Protein AF-A0A8S8XGF4-F1 (afdb_monomer_lite)

pLDDT: mean 83.44, std 13.41, range [36.28, 96.69]

Radius of gyration: 17.75 Å; chains: 1; bounding box: 42×32×64 Å

Structure (mmCIF, N/CA/C/O backbone):
data_AF-A0A8S8XGF4-F1
#
_entry.id   AF-A0A8S8XGF4-F1
#
loop_
_atom_site.group_PDB
_atom_site.id
_atom_site.type_symbol
_atom_site.label_atom_id
_atom_site.label_alt_id
_atom_site.label_comp_id
_atom_site.label_asym_id
_atom_site.label_entity_id
_atom_site.label_seq_id
_atom_site.pdbx_PDB_ins_code
_atom_site.Cartn_x
_atom_site.Cartn_y
_atom_site.Cartn_z
_atom_site.occupancy
_atom_site.B_iso_or_equiv
_atom_site.auth_seq_id
_atom_site.auth_comp_id
_atom_site.auth_asym_id
_atom_site.auth_atom_id
_atom_site.pdbx_PDB_model_num
ATOM 1 N N . MET A 1 1 ? -15.973 1.597 25.013 1.00 47.81 1 MET A N 1
ATOM 2 C CA . MET A 1 1 ? -16.110 1.184 23.603 1.00 47.81 1 MET A CA 1
ATOM 3 C C . MET A 1 1 ? -14.925 1.742 22.842 1.00 47.81 1 MET A C 1
ATOM 5 O O . MET A 1 1 ? -14.844 2.953 22.676 1.00 47.81 1 MET A O 1
ATOM 9 N N . THR A 1 2 ? -13.980 0.887 22.467 1.00 60.72 2 THR A N 1
ATOM 10 C CA . THR A 1 2 ? -12.968 1.188 21.448 1.00 60.72 2 THR A CA 1
ATOM 11 C C . THR A 1 2 ? -13.663 1.183 20.087 1.00 60.72 2 THR A C 1
ATOM 13 O O . THR A 1 2 ? -14.503 0.325 19.831 1.00 60.72 2 THR A O 1
ATOM 16 N N . ARG A 1 3 ? -13.403 2.192 19.252 1.00 72.62 3 ARG A N 1
ATOM 17 C CA . ARG A 1 3 ? -13.869 2.183 17.858 1.00 72.62 3 ARG A CA 1
ATOM 18 C C . ARG A 1 3 ? -13.015 1.180 17.082 1.00 72.62 3 ARG A C 1
ATOM 20 O O . ARG A 1 3 ? -11.820 1.104 17.339 1.00 72.62 3 ARG A O 1
ATOM 27 N N . GLU A 1 4 ? -13.632 0.443 16.166 1.00 84.44 4 GLU A N 1
ATOM 28 C CA . GLU A 1 4 ? -12.950 -0.493 15.266 1.00 84.44 4 GLU A CA 1
ATOM 29 C C . GLU A 1 4 ? -12.765 0.135 13.889 1.00 84.44 4 GLU A C 1
ATOM 31 O O . GLU A 1 4 ? -13.581 0.948 13.444 1.00 84.44 4 GLU A O 1
ATOM 36 N N . VAL A 1 5 ? -11.703 -0.273 13.208 1.00 85.81 5 VAL A N 1
ATOM 37 C CA . VAL A 1 5 ? -11.523 -0.043 11.780 1.00 85.81 5 VAL A CA 1
ATOM 38 C C . VAL A 1 5 ? -12.389 -1.047 11.025 1.00 85.81 5 VAL A C 1
ATOM 40 O O . VAL A 1 5 ? -12.230 -2.255 11.213 1.00 85.81 5 VAL A O 1
ATOM 43 N N . LEU A 1 6 ? -13.283 -0.541 10.174 1.00 86.31 6 LEU A N 1
ATOM 44 C CA . LEU A 1 6 ? -14.229 -1.351 9.392 1.00 86.31 6 LEU A CA 1
ATOM 45 C C . LEU A 1 6 ? -14.030 -1.198 7.884 1.00 86.31 6 LEU A C 1
ATOM 47 O O . LEU A 1 6 ? -14.419 -2.079 7.120 1.00 86.31 6 LEU A O 1
ATOM 51 N N . ASP A 1 7 ? -13.415 -0.096 7.463 1.00 87.19 7 ASP A N 1
ATOM 52 C CA . ASP A 1 7 ? -13.264 0.260 6.065 1.00 87.19 7 ASP A CA 1
ATOM 53 C C . ASP A 1 7 ? -11.789 0.415 5.694 1.00 87.19 7 ASP A C 1
ATOM 55 O O . ASP A 1 7 ? -10.946 0.842 6.492 1.00 87.19 7 ASP A O 1
ATOM 59 N N . SER A 1 8 ? -11.484 0.094 4.441 1.00 88.25 8 SER A N 1
ATOM 60 C CA . SER A 1 8 ? -10.196 0.386 3.828 1.00 88.25 8 SER A CA 1
ATOM 61 C C . SER A 1 8 ? -10.346 0.691 2.346 1.00 88.25 8 SER A C 1
ATOM 63 O O . SER A 1 8 ? -11.301 0.263 1.698 1.00 88.25 8 SER A O 1
ATOM 65 N N . ALA A 1 9 ? -9.401 1.455 1.813 1.00 86.06 9 ALA A N 1
ATOM 66 C CA . ALA A 1 9 ? -9.292 1.717 0.392 1.00 86.06 9 ALA A CA 1
ATOM 67 C C . ALA A 1 9 ? -7.826 1.768 -0.033 1.00 86.06 9 ALA A C 1
ATOM 69 O O . ALA A 1 9 ? -6.918 2.002 0.769 1.00 86.06 9 ALA A O 1
ATOM 70 N N . THR A 1 10 ? -7.613 1.566 -1.327 1.00 86.19 10 THR A N 1
ATOM 71 C CA . THR A 1 10 ? -6.299 1.617 -1.960 1.00 86.19 10 THR A CA 1
ATOM 72 C C . THR A 1 10 ? -6.357 2.559 -3.146 1.00 86.19 10 THR A C 1
ATOM 74 O O . THR A 1 10 ? -7.310 2.517 -3.926 1.00 86.19 10 THR A O 1
ATOM 77 N N . ARG A 1 11 ? -5.313 3.369 -3.312 1.00 85.31 11 ARG A N 1
ATOM 78 C CA . ARG A 1 11 ? -5.051 4.095 -4.555 1.00 85.31 11 ARG A CA 1
ATOM 79 C C . ARG A 1 11 ? -3.677 3.738 -5.083 1.00 85.31 11 ARG A C 1
ATOM 81 O O . ARG A 1 11 ? -2.763 3.427 -4.321 1.00 85.31 11 ARG A O 1
ATOM 88 N N . VAL A 1 12 ? -3.551 3.749 -6.401 1.00 86.00 12 VAL A N 1
ATOM 89 C CA . VAL A 1 12 ? -2.372 3.222 -7.082 1.00 86.00 12 VAL A CA 1
ATOM 90 C C . VAL A 1 12 ? -1.923 4.196 -8.153 1.00 86.00 12 VAL A C 1
ATOM 92 O O . VAL A 1 12 ? -2.697 4.579 -9.027 1.00 86.00 12 VAL A O 1
ATOM 95 N N . PHE A 1 13 ? -0.640 4.530 -8.128 1.00 86.12 13 PHE A N 1
ATOM 96 C CA . PHE A 1 13 ? 0.002 5.395 -9.104 1.00 86.12 13 PHE A CA 1
ATOM 97 C C . PHE A 1 13 ? 1.135 4.648 -9.792 1.00 86.12 13 PHE A C 1
ATOM 99 O O . PHE A 1 13 ? 1.833 3.836 -9.188 1.00 86.12 13 PHE A O 1
ATOM 106 N N . LYS A 1 14 ? 1.339 4.925 -11.078 1.00 87.88 14 LYS A N 1
ATOM 107 C CA . LYS A 1 14 ? 2.453 4.336 -11.823 1.00 87.88 14 LYS A CA 1
ATOM 108 C C . LYS A 1 14 ? 3.727 5.109 -11.547 1.00 87.88 14 LYS A C 1
ATOM 110 O O . LYS A 1 14 ? 3.740 6.331 -11.676 1.00 87.88 14 LYS A O 1
ATOM 115 N N . VAL A 1 15 ? 4.807 4.380 -11.307 1.00 91.19 15 VAL A N 1
ATOM 116 C CA . VAL A 1 15 ? 6.158 4.930 -11.391 1.00 91.19 15 VAL A CA 1
ATOM 117 C C . VAL A 1 15 ? 6.644 4.740 -12.822 1.00 91.19 15 VAL A C 1
ATOM 119 O O . VAL A 1 15 ? 6.700 3.616 -13.325 1.00 91.19 15 VAL A O 1
ATOM 122 N N . LEU A 1 16 ? 6.930 5.846 -13.507 1.00 91.38 16 LEU A N 1
ATOM 123 C CA . LEU A 1 16 ? 7.402 5.847 -14.889 1.00 91.38 16 LEU A CA 1
ATOM 124 C C . LEU A 1 16 ? 8.903 6.131 -14.924 1.00 91.38 16 LEU A C 1
ATOM 126 O O . LEU A 1 16 ? 9.370 7.037 -14.240 1.00 91.38 16 LEU A O 1
ATOM 130 N N . LYS A 1 17 ? 9.634 5.393 -15.758 1.00 90.56 17 LYS A N 1
ATOM 131 C CA . LYS A 1 17 ? 11.042 5.651 -16.071 1.00 90.56 17 LYS A CA 1
ATOM 132 C C . LYS A 1 17 ? 11.254 5.801 -17.566 1.00 90.56 17 LYS A C 1
ATOM 134 O O . LYS A 1 17 ? 10.442 5.346 -18.375 1.00 90.56 17 LYS A O 1
ATOM 139 N N . THR A 1 18 ? 12.367 6.434 -17.915 1.00 91.94 18 THR A N 1
ATOM 140 C CA . THR A 1 18 ? 12.818 6.590 -19.297 1.00 91.94 18 THR A CA 1
ATOM 141 C C . THR A 1 18 ? 14.016 5.683 -19.533 1.00 91.94 18 THR A C 1
ATOM 143 O O . THR A 1 18 ? 15.010 5.768 -18.817 1.00 91.94 18 THR A O 1
ATOM 146 N N . GLY A 1 19 ? 13.914 4.813 -20.532 1.00 88.12 19 GLY A N 1
ATOM 147 C CA . GLY A 1 19 ? 15.015 3.999 -21.033 1.00 88.12 19 GLY A CA 1
ATOM 148 C C . GLY A 1 19 ? 15.486 4.502 -22.391 1.00 88.12 19 GLY A C 1
ATOM 149 O O . GLY A 1 19 ? 14.791 5.272 -23.059 1.00 88.12 19 GLY A O 1
ATOM 150 N N . THR A 1 20 ? 16.656 4.038 -22.817 1.00 93.50 20 THR A N 1
ATOM 151 C CA . THR A 1 20 ? 17.152 4.232 -24.180 1.00 93.50 20 THR A CA 1
ATOM 152 C C . THR A 1 20 ? 17.356 2.884 -24.852 1.00 93.50 20 THR A C 1
ATOM 154 O O . THR A 1 20 ? 17.753 1.905 -24.220 1.00 93.50 20 THR A O 1
ATOM 157 N N . ARG A 1 21 ? 17.061 2.815 -26.147 1.00 88.31 21 ARG A N 1
ATOM 158 C CA . ARG A 1 21 ? 17.353 1.654 -26.989 1.00 88.31 21 ARG A CA 1
ATOM 159 C C . ARG A 1 21 ? 18.129 2.116 -28.210 1.00 88.31 21 ARG A C 1
ATOM 161 O O . ARG A 1 21 ? 17.722 3.069 -28.870 1.00 88.31 21 ARG A O 1
ATOM 168 N N . SER A 1 22 ? 19.246 1.461 -28.494 1.00 91.38 22 SER A N 1
ATOM 169 C CA . SER A 1 22 ? 20.056 1.748 -29.678 1.00 91.38 22 SER A CA 1
ATOM 170 C C . SER A 1 22 ? 19.749 0.726 -30.766 1.00 91.38 22 SER A C 1
ATOM 172 O O . SER A 1 22 ? 19.782 -0.479 -30.518 1.00 91.38 22 SER A O 1
ATOM 174 N N . GLY A 1 23 ? 19.436 1.217 -31.961 1.00 85.12 23 GLY A N 1
ATOM 175 C CA . GLY A 1 23 ? 19.243 0.431 -33.173 1.00 85.12 23 GLY A CA 1
ATOM 176 C C . GLY A 1 23 ? 20.136 0.925 -34.316 1.00 85.12 23 GLY A C 1
ATOM 177 O O . GLY A 1 23 ? 20.907 1.869 -34.131 1.00 85.12 23 GLY A O 1
ATOM 178 N N . PRO A 1 24 ? 20.033 0.308 -35.507 1.00 83.44 24 PRO A N 1
ATOM 179 C CA . PRO A 1 24 ? 20.814 0.693 -36.688 1.00 83.44 24 PRO A CA 1
ATOM 180 C C . PRO A 1 24 ? 20.656 2.172 -37.076 1.00 83.44 24 PRO A C 1
ATOM 182 O O . PRO A 1 24 ? 21.599 2.773 -37.579 1.00 83.44 24 PRO A O 1
ATOM 185 N N . ASP A 1 25 ? 19.491 2.754 -36.779 1.00 86.81 25 ASP A N 1
ATOM 186 C CA . ASP A 1 25 ? 19.108 4.117 -37.163 1.00 86.81 25 ASP A CA 1
ATOM 187 C C . ASP A 1 25 ? 19.332 5.161 -36.047 1.00 86.81 25 ASP A C 1
ATOM 189 O O . ASP A 1 25 ? 18.954 6.323 -36.192 1.00 86.81 25 ASP A O 1
ATOM 193 N N . GLY A 1 26 ? 19.956 4.769 -34.927 1.00 87.44 26 GLY A N 1
ATOM 194 C CA . GLY A 1 26 ? 20.282 5.658 -33.807 1.00 87.44 26 GLY A CA 1
ATOM 195 C C . GLY A 1 26 ? 19.748 5.192 -32.449 1.00 87.44 26 GLY A C 1
ATOM 196 O O . GLY A 1 26 ? 19.316 4.053 -32.276 1.00 87.44 26 GLY A O 1
ATOM 197 N N . THR A 1 27 ? 19.817 6.082 -31.455 1.00 92.88 27 THR A N 1
ATOM 198 C CA . THR A 1 27 ? 19.340 5.831 -30.085 1.00 92.88 27 THR A CA 1
ATOM 199 C C . THR A 1 27 ? 18.008 6.532 -29.854 1.00 92.88 27 THR A C 1
ATOM 201 O O . THR A 1 27 ? 17.915 7.750 -29.988 1.00 92.88 27 THR A O 1
ATOM 204 N N . GLU A 1 28 ? 16.994 5.772 -29.453 1.00 92.44 28 GLU A N 1
ATOM 205 C CA . GLU A 1 28 ? 15.661 6.273 -29.125 1.00 92.44 28 GLU A CA 1
ATOM 206 C C . GLU A 1 28 ? 15.414 6.232 -27.616 1.00 92.44 28 GLU A C 1
ATOM 208 O O . GLU A 1 28 ? 15.757 5.252 -26.950 1.00 92.44 28 GLU A O 1
ATOM 213 N N . SER A 1 29 ? 14.750 7.261 -27.090 1.00 92.56 29 SER A N 1
ATOM 214 C CA . SER A 1 29 ? 14.220 7.264 -25.724 1.00 92.56 29 SER A CA 1
ATOM 215 C C . SER A 1 29 ? 12.796 6.712 -25.698 1.00 92.56 29 SER A C 1
ATOM 217 O O . SER A 1 29 ? 11.983 7.038 -26.562 1.00 92.56 29 SER A O 1
ATOM 219 N N . TYR A 1 30 ? 12.461 5.923 -24.680 1.00 89.88 30 TYR A N 1
ATOM 220 C CA . TYR A 1 30 ? 11.105 5.418 -24.462 1.00 89.88 30 TYR A CA 1
ATOM 221 C C . TYR A 1 30 ? 10.729 5.461 -22.980 1.00 89.88 30 TYR A C 1
ATOM 223 O O . TYR A 1 30 ? 11.578 5.299 -22.106 1.00 89.88 30 TYR A O 1
ATOM 231 N N . THR A 1 31 ? 9.443 5.656 -22.691 1.00 90.69 31 THR A N 1
ATOM 232 C CA . THR A 1 31 ? 8.907 5.628 -21.323 1.00 90.69 31 THR A CA 1
ATOM 233 C C . THR A 1 31 ? 8.271 4.276 -21.035 1.00 90.69 31 THR A C 1
ATOM 235 O O . THR A 1 31 ? 7.509 3.753 -21.851 1.00 90.69 31 THR A O 1
ATOM 238 N N . TYR A 1 32 ? 8.545 3.721 -19.860 1.00 88.12 32 TYR A N 1
ATOM 239 C CA . TYR A 1 32 ? 7.961 2.469 -19.394 1.00 88.12 32 TYR A CA 1
ATOM 240 C C . TYR A 1 32 ? 7.543 2.573 -17.923 1.00 88.12 32 TYR A C 1
ATOM 242 O O . TYR A 1 32 ? 8.001 3.446 -17.188 1.00 88.12 32 TYR A O 1
ATOM 250 N N . THR A 1 33 ? 6.626 1.703 -17.498 1.00 90.94 33 THR A N 1
ATOM 251 C CA . THR A 1 33 ? 6.235 1.594 -16.088 1.00 90.94 33 THR A CA 1
ATOM 252 C C . THR A 1 33 ? 7.217 0.684 -15.362 1.00 90.94 33 THR A C 1
ATOM 254 O O . THR A 1 33 ? 7.368 -0.477 -15.734 1.00 90.94 33 THR A O 1
ATOM 257 N N . ASP A 1 34 ? 7.878 1.234 -14.349 1.00 93.25 34 ASP A N 1
ATOM 258 C CA . ASP A 1 34 ? 8.907 0.568 -13.544 1.00 93.25 34 ASP A CA 1
ATOM 259 C C . ASP A 1 34 ? 8.310 -0.114 -12.302 1.00 93.25 34 ASP A C 1
ATOM 261 O O . ASP A 1 34 ? 8.856 -1.074 -11.764 1.00 93.25 34 ASP A O 1
ATOM 265 N N . GLY A 1 35 ? 7.147 0.358 -11.852 1.00 93.62 35 GLY A N 1
ATOM 266 C CA . GLY A 1 35 ? 6.478 -0.151 -10.664 1.00 93.62 35 GLY A CA 1
ATOM 267 C C . GLY A 1 35 ? 5.231 0.649 -10.302 1.00 93.62 35 GLY A C 1
ATOM 268 O O . GLY A 1 35 ? 4.730 1.445 -11.105 1.00 93.62 35 GLY A O 1
ATOM 269 N N . LEU A 1 36 ? 4.738 0.433 -9.086 1.00 91.94 36 LEU A N 1
ATOM 270 C CA . LEU A 1 36 ? 3.561 1.091 -8.530 1.00 91.94 36 LEU A CA 1
ATOM 271 C C . LEU A 1 36 ? 3.888 1.755 -7.191 1.00 91.94 36 LEU A C 1
ATOM 273 O O . LEU A 1 36 ? 4.418 1.110 -6.290 1.00 91.94 36 LEU A O 1
ATOM 277 N N . THR A 1 37 ? 3.504 3.018 -7.037 1.00 91.50 37 THR A N 1
ATOM 278 C CA . THR A 1 37 ? 3.276 3.600 -5.711 1.00 91.50 37 THR A CA 1
ATOM 279 C C . THR A 1 37 ? 1.872 3.211 -5.292 1.00 91.50 37 THR A C 1
ATOM 281 O O . THR A 1 37 ? 0.927 3.351 -6.074 1.00 91.50 37 THR A O 1
ATOM 284 N N . ILE A 1 38 ? 1.734 2.689 -4.082 1.00 90.31 38 ILE A N 1
ATOM 285 C CA . ILE A 1 38 ? 0.454 2.232 -3.568 1.00 90.31 38 ILE A CA 1
ATOM 286 C C . ILE A 1 38 ? 0.239 2.909 -2.227 1.00 90.31 38 ILE A C 1
ATOM 288 O O . ILE A 1 38 ? 1.087 2.794 -1.350 1.00 90.31 38 ILE A O 1
ATOM 292 N N . ASP A 1 39 ? -0.899 3.574 -2.068 1.00 91.19 39 ASP A N 1
ATOM 293 C CA . ASP A 1 39 ? -1.302 4.119 -0.780 1.00 91.19 39 ASP A CA 1
ATOM 294 C C . ASP A 1 39 ? -2.514 3.349 -0.265 1.00 91.19 39 ASP A C 1
ATOM 296 O O . ASP A 1 39 ? -3.423 3.007 -1.029 1.00 91.19 39 ASP A O 1
ATOM 300 N N . ALA A 1 40 ? -2.547 3.124 1.043 1.00 91.06 40 ALA A N 1
ATOM 301 C CA . ALA A 1 40 ? -3.694 2.580 1.748 1.00 91.06 40 ALA A CA 1
ATOM 302 C C . ALA A 1 40 ? -4.275 3.625 2.697 1.00 91.06 40 ALA A C 1
ATOM 304 O O . ALA A 1 40 ? -3.564 4.449 3.267 1.00 91.06 40 ALA A O 1
ATOM 305 N N . ILE A 1 41 ? -5.581 3.569 2.894 1.00 90.75 41 ILE A N 1
ATOM 306 C CA . ILE A 1 41 ? -6.290 4.326 3.922 1.00 90.75 41 ILE A CA 1
ATOM 307 C C . ILE A 1 41 ? -7.215 3.354 4.640 1.00 90.75 41 ILE A C 1
ATOM 309 O O . ILE A 1 41 ? -7.837 2.504 4.004 1.00 90.75 41 ILE A O 1
ATOM 313 N N . VAL A 1 42 ? -7.272 3.452 5.963 1.00 90.31 42 VAL A N 1
ATOM 314 C CA . VAL A 1 42 ? -8.066 2.573 6.825 1.00 90.31 42 VAL A CA 1
ATOM 315 C C . VAL A 1 42 ? -8.784 3.421 7.868 1.00 90.31 42 VAL A C 1
ATOM 317 O O . VAL A 1 42 ? -8.236 4.410 8.356 1.00 90.31 42 VAL A O 1
ATOM 320 N N . GLY A 1 43 ? -10.024 3.074 8.191 1.00 89.81 43 GLY A N 1
ATOM 321 C CA . GLY A 1 43 ? -10.784 3.745 9.241 1.00 89.81 43 GLY A CA 1
ATOM 322 C C . GLY A 1 43 ? -12.272 3.453 9.144 1.00 89.81 43 GLY A C 1
ATOM 323 O O . GLY A 1 43 ? -12.674 2.310 8.937 1.00 89.81 43 GLY A O 1
ATOM 324 N N . LEU A 1 44 ? -13.076 4.499 9.315 1.00 88.12 44 LEU A N 1
ATOM 325 C CA . LEU A 1 44 ? -14.503 4.485 9.008 1.00 88.12 44 LEU A CA 1
ATOM 326 C C . LEU A 1 44 ? -14.764 5.484 7.885 1.00 88.12 44 LEU A C 1
ATOM 328 O O . LEU A 1 44 ? -14.337 6.640 7.980 1.00 88.12 44 LEU A O 1
ATOM 332 N N . PHE A 1 45 ? -15.449 5.055 6.834 1.00 88.25 45 PHE A N 1
ATOM 333 C CA . PHE A 1 45 ? -15.738 5.897 5.677 1.00 88.25 45 PHE A CA 1
ATOM 334 C C . PHE A 1 45 ? -17.192 6.364 5.680 1.00 88.25 45 PHE A C 1
ATOM 336 O O . PHE A 1 45 ? -18.090 5.701 6.206 1.00 88.25 45 PHE A O 1
ATOM 343 N N . SER A 1 46 ? -17.455 7.512 5.053 1.00 83.38 46 SER A N 1
ATOM 344 C CA . SER A 1 46 ? -18.830 7.863 4.696 1.00 83.38 46 SER A CA 1
ATOM 345 C C . SER A 1 46 ? -19.425 6.774 3.783 1.00 83.38 46 SER A C 1
ATOM 347 O O . SER A 1 46 ? -18.746 6.311 2.865 1.00 83.38 46 SER A O 1
ATOM 349 N N . PRO A 1 47 ? -20.710 6.397 3.933 1.00 79.12 47 PRO A N 1
ATOM 350 C CA . PRO A 1 47 ? -21.358 5.418 3.051 1.00 79.12 47 PRO A CA 1
ATOM 351 C C . PRO A 1 47 ? -21.368 5.800 1.560 1.00 79.12 47 PRO A C 1
ATOM 353 O O . PRO A 1 47 ? -21.649 4.958 0.711 1.00 79.12 47 PRO A O 1
ATOM 356 N N . SER A 1 48 ? -21.115 7.072 1.234 1.00 81.62 48 SER A N 1
ATOM 357 C CA . SER A 1 48 ? -21.017 7.576 -0.141 1.00 81.62 48 SER A CA 1
ATOM 358 C C . SER A 1 48 ? -19.666 7.312 -0.811 1.00 81.62 48 SER A C 1
ATOM 360 O O . SER A 1 48 ? -19.535 7.562 -2.017 1.00 81.62 48 SER A O 1
ATOM 362 N N . GLU A 1 49 ? -18.671 6.870 -0.038 1.00 81.69 49 GLU A N 1
ATOM 363 C CA . GLU A 1 49 ? -17.310 6.660 -0.512 1.00 81.69 49 GLU A CA 1
ATOM 364 C C . GLU A 1 49 ? -17.200 5.446 -1.436 1.00 81.69 49 GLU A C 1
ATOM 366 O O . GLU A 1 49 ? -17.805 4.398 -1.206 1.00 81.69 49 GLU A O 1
ATOM 371 N N . ARG A 1 50 ? -16.434 5.599 -2.518 1.00 76.06 50 ARG A N 1
ATOM 372 C CA . ARG A 1 50 ? -16.252 4.578 -3.545 1.00 76.06 50 ARG A CA 1
ATOM 373 C C . ARG A 1 50 ? -14.956 4.738 -4.330 1.00 76.06 50 ARG A C 1
ATOM 375 O O . ARG A 1 50 ? -14.492 5.854 -4.573 1.00 76.06 50 ARG A O 1
ATOM 382 N N . ALA A 1 51 ? -14.439 3.614 -4.818 1.00 69.50 51 ALA A N 1
ATOM 383 C CA . ALA A 1 51 ? -13.375 3.600 -5.813 1.00 69.50 51 ALA A CA 1
ATOM 384 C C . ALA A 1 51 ? -13.779 4.340 -7.097 1.00 69.50 51 ALA A C 1
ATOM 386 O O . ALA A 1 51 ? -14.955 4.401 -7.471 1.00 69.50 51 ALA A O 1
ATOM 387 N N . GLN A 1 52 ? -12.775 4.878 -7.780 1.00 70.06 52 GLN A N 1
ATOM 388 C CA . GLN A 1 52 ? -12.896 5.560 -9.061 1.00 70.06 52 GLN A CA 1
ATOM 389 C C . GLN A 1 52 ? -11.997 4.897 -10.112 1.00 70.06 52 GLN A C 1
ATOM 391 O O . GLN A 1 52 ? -11.140 4.061 -9.810 1.00 70.06 52 GLN A O 1
ATOM 396 N N . GLU A 1 53 ? -12.192 5.273 -11.376 1.00 64.56 53 GLU A N 1
ATOM 397 C CA . GLU A 1 53 ? -11.336 4.798 -12.461 1.00 64.56 53 GLU A CA 1
ATOM 398 C C . GLU A 1 53 ? -9.869 5.208 -12.256 1.00 64.56 53 GLU A C 1
ATOM 400 O O . GLU A 1 53 ? -9.558 6.189 -11.582 1.00 64.56 53 GLU A O 1
ATOM 405 N N . ASN A 1 54 ? -8.955 4.442 -12.859 1.00 63.72 54 ASN A N 1
ATOM 406 C CA . ASN A 1 54 ? -7.504 4.665 -12.802 1.00 63.72 54 ASN A CA 1
ATOM 407 C C . ASN A 1 54 ? -6.882 4.609 -11.395 1.00 63.72 54 ASN A C 1
ATOM 409 O O . ASN A 1 54 ? -5.806 5.163 -11.188 1.00 63.72 54 ASN A O 1
ATOM 413 N N . GLY A 1 55 ? -7.524 3.919 -10.448 1.00 61.62 55 GLY A N 1
ATOM 414 C CA . GLY A 1 55 ? -6.989 3.750 -9.096 1.00 61.62 55 GLY A CA 1
ATOM 415 C C . GLY A 1 55 ? -7.248 4.942 -8.174 1.00 61.62 55 GLY A C 1
ATOM 416 O O . GLY A 1 55 ? -6.577 5.046 -7.154 1.00 61.62 55 GLY A O 1
ATOM 417 N N . GLY A 1 56 ? -8.178 5.838 -8.526 1.00 66.62 56 GLY A N 1
ATOM 418 C CA . GLY A 1 56 ? -8.643 6.917 -7.651 1.00 66.62 56 GLY A CA 1
ATOM 419 C C . GLY A 1 56 ? -9.689 6.454 -6.631 1.00 66.62 56 GLY A C 1
ATOM 420 O O . GLY A 1 56 ? -10.186 5.325 -6.679 1.00 66.62 56 GLY A O 1
ATOM 421 N N . HIS A 1 57 ? -10.073 7.350 -5.723 1.00 74.44 57 HIS A N 1
ATOM 422 C CA . HIS A 1 57 ? -11.129 7.104 -4.742 1.00 74.44 57 HIS A CA 1
ATOM 423 C C . HIS A 1 57 ? -11.834 8.414 -4.394 1.00 74.44 57 HIS A C 1
ATOM 425 O O . HIS A 1 57 ? -11.193 9.451 -4.301 1.00 74.44 57 HIS A O 1
ATOM 431 N N . THR A 1 58 ? -13.134 8.394 -4.096 1.00 75.69 58 THR A N 1
ATOM 432 C CA . THR A 1 58 ? -13.856 9.618 -3.682 1.00 75.69 58 THR A CA 1
ATOM 433 C C . THR A 1 58 ? -13.392 10.198 -2.336 1.00 75.69 58 THR A C 1
ATOM 435 O O . THR A 1 58 ? -13.824 11.292 -1.974 1.00 75.69 58 THR A O 1
ATOM 438 N N . LEU A 1 59 ? -12.471 9.512 -1.640 1.00 76.56 59 LEU A N 1
ATOM 439 C CA . LEU A 1 59 ? -11.928 9.905 -0.332 1.00 76.56 59 LEU A CA 1
ATOM 440 C C . LEU A 1 59 ? -10.988 11.117 -0.411 1.00 76.56 59 LEU A C 1
ATOM 442 O O . LEU A 1 59 ? -10.487 11.574 0.616 1.00 76.56 59 LEU A O 1
ATOM 446 N N . ASP A 1 60 ? -10.780 11.668 -1.606 1.00 67.00 60 ASP A N 1
ATOM 447 C CA . ASP A 1 60 ? -9.959 12.853 -1.856 1.00 67.00 60 ASP A CA 1
ATOM 448 C C . ASP A 1 60 ? -10.415 14.100 -1.059 1.00 67.00 60 ASP A C 1
ATOM 450 O O . ASP A 1 60 ? -9.615 15.010 -0.857 1.00 67.00 60 ASP A O 1
ATOM 454 N N . ASN A 1 61 ? -11.654 14.122 -0.534 1.00 58.59 61 ASN A N 1
ATOM 455 C CA . ASN A 1 61 ? -12.246 15.233 0.238 1.00 58.59 61 ASN A CA 1
ATOM 456 C C . ASN A 1 61 ? -12.523 14.932 1.737 1.00 58.59 61 ASN A C 1
ATOM 458 O O . ASN A 1 61 ? -13.405 15.547 2.333 1.00 58.59 61 ASN A O 1
ATOM 462 N N . LEU A 1 62 ? -11.757 14.032 2.374 1.00 62.97 62 LEU A N 1
ATOM 463 C CA . LEU A 1 62 ? -11.796 13.742 3.827 1.00 62.97 62 LEU A CA 1
ATOM 464 C C . LEU A 1 62 ? -13.112 13.127 4.355 1.00 62.97 62 LEU A C 1
ATOM 466 O O . LEU A 1 62 ? -13.548 13.422 5.465 1.00 62.97 62 LEU A O 1
ATOM 470 N N . GLY A 1 63 ? -13.696 12.177 3.619 1.00 73.81 63 GLY A N 1
ATOM 471 C CA . GLY A 1 63 ? -14.752 11.282 4.127 1.00 73.81 63 GLY A CA 1
ATOM 472 C C . GLY A 1 63 ? -14.271 10.227 5.143 1.00 73.81 63 GLY A C 1
ATOM 473 O O . GLY A 1 63 ? -15.000 9.274 5.415 1.00 73.81 63 GLY A O 1
ATOM 474 N N . LEU A 1 64 ? -13.048 10.372 5.669 1.00 85.88 64 LEU A N 1
ATOM 475 C CA . LEU A 1 64 ? -12.426 9.490 6.655 1.00 85.88 64 LEU A CA 1
ATOM 476 C C . LEU A 1 64 ? -12.734 9.982 8.071 1.00 85.88 64 LEU A C 1
ATOM 478 O O . LEU A 1 64 ? -12.436 11.123 8.421 1.00 85.88 64 LEU A O 1
ATOM 482 N N . ILE A 1 65 ? -13.201 9.076 8.923 1.00 88.38 65 ILE A N 1
ATOM 483 C CA . ILE A 1 65 ? -13.134 9.226 10.375 1.00 88.38 65 ILE A CA 1
ATOM 484 C C . ILE A 1 65 ? -11.984 8.335 10.869 1.00 88.38 65 ILE A C 1
ATOM 486 O O . ILE A 1 65 ? -12.120 7.106 10.840 1.00 88.38 65 ILE A O 1
ATOM 490 N N . PRO A 1 66 ? -10.849 8.917 11.310 1.00 88.00 66 PRO A N 1
ATOM 491 C CA . PRO A 1 66 ? -9.740 8.145 11.851 1.00 88.00 66 PRO A CA 1
ATOM 492 C C . PRO A 1 66 ? -10.159 7.386 13.107 1.00 88.00 66 PRO A C 1
ATOM 494 O O . PRO A 1 66 ? -10.899 7.899 13.953 1.00 88.00 66 PRO A O 1
ATOM 497 N N . VAL A 1 67 ? -9.648 6.169 13.243 1.00 88.56 67 VAL A N 1
ATOM 498 C CA . VAL A 1 67 ? -9.874 5.332 14.417 1.00 88.56 67 VAL A CA 1
ATOM 499 C C . VAL A 1 67 ? -8.622 5.385 15.280 1.00 88.56 67 VAL A C 1
ATOM 501 O O . VAL A 1 67 ? -7.589 4.843 14.905 1.00 88.56 67 VAL A O 1
ATOM 504 N N . THR A 1 68 ? -8.715 6.058 16.428 1.00 90.88 68 THR A N 1
ATOM 505 C CA . THR A 1 68 ? -7.631 6.109 17.418 1.00 90.88 68 THR A CA 1
ATOM 506 C C . THR A 1 68 ? -7.656 4.842 18.276 1.00 90.88 68 THR A C 1
ATOM 508 O O . THR A 1 68 ? -8.205 4.847 19.381 1.00 90.88 68 THR A O 1
ATOM 511 N N . SER A 1 69 ? -7.119 3.744 17.750 1.00 89.00 69 SER A N 1
ATOM 512 C CA . SER A 1 69 ? -7.012 2.447 18.429 1.00 89.00 69 SER A CA 1
ATOM 513 C C . SER A 1 69 ? -5.795 1.673 17.931 1.00 89.00 69 SER A C 1
ATOM 515 O O . SER A 1 69 ? -5.124 2.093 16.990 1.00 89.00 69 SER A O 1
ATOM 517 N N . ASP A 1 70 ? -5.528 0.529 18.556 1.00 91.69 70 ASP A N 1
ATOM 518 C CA . ASP A 1 70 ? -4.436 -0.341 18.143 1.00 91.69 70 ASP A CA 1
ATOM 519 C C . ASP A 1 70 ? -4.957 -1.389 17.156 1.00 91.69 70 ASP A C 1
ATOM 521 O O . ASP A 1 70 ? -5.980 -2.042 17.384 1.00 91.69 70 ASP A O 1
ATOM 525 N N . TYR A 1 71 ? -4.278 -1.531 16.025 1.00 92.75 71 TYR A N 1
ATOM 526 C CA . TYR A 1 71 ? -4.616 -2.507 14.993 1.00 92.75 71 TYR A CA 1
ATOM 527 C C . TYR A 1 71 ? -3.416 -2.757 14.089 1.00 92.75 71 TYR A C 1
ATOM 529 O O . TYR A 1 71 ? -2.459 -1.982 14.048 1.00 92.75 71 TYR A O 1
ATOM 537 N N . THR A 1 72 ? -3.466 -3.845 13.335 1.00 94.69 72 THR A N 1
ATOM 538 C CA . THR A 1 72 ? -2.531 -4.080 12.237 1.00 94.69 72 THR A CA 1
ATOM 539 C C . THR A 1 72 ? -3.281 -4.141 10.924 1.00 94.69 72 THR A C 1
ATOM 541 O O . THR A 1 72 ? -4.455 -4.511 10.879 1.00 94.69 72 THR A O 1
ATOM 544 N N . PHE A 1 73 ? -2.607 -3.790 9.837 1.00 93.56 73 PHE A N 1
ATOM 545 C CA . PHE A 1 73 ? -3.104 -4.105 8.511 1.00 93.56 73 PHE A CA 1
ATOM 546 C C . PHE A 1 73 ? -1.969 -4.467 7.562 1.00 93.56 73 PHE A C 1
ATOM 548 O O . PHE A 1 73 ? -0.829 -4.034 7.723 1.00 93.56 73 PHE A O 1
ATOM 555 N N . LYS A 1 74 ? -2.278 -5.288 6.565 1.00 93.56 74 LYS A N 1
ATOM 556 C CA . LYS A 1 74 ? -1.350 -5.658 5.492 1.00 93.56 74 LYS A CA 1
ATOM 557 C C . LYS A 1 74 ? -2.098 -5.722 4.173 1.00 93.56 74 LYS A C 1
ATOM 559 O O . LYS A 1 74 ? -3.297 -5.995 4.153 1.00 93.56 74 LYS A O 1
ATOM 564 N N . MET A 1 75 ? -1.373 -5.518 3.081 1.00 94.06 75 MET A N 1
ATOM 565 C CA . MET A 1 75 ? -1.924 -5.646 1.739 1.00 94.06 75 MET A CA 1
ATOM 566 C C . MET A 1 75 ? -1.356 -6.860 1.016 1.00 94.06 75 MET 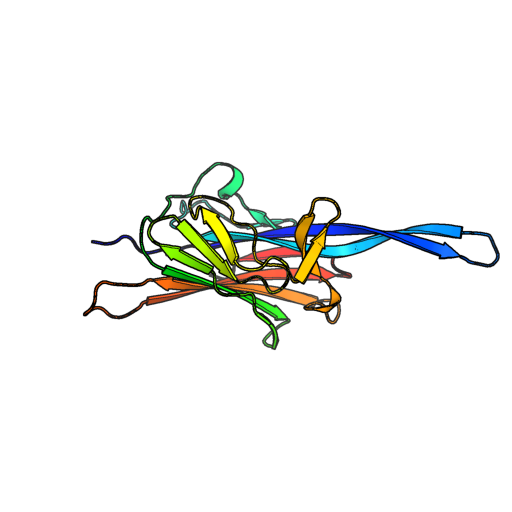A C 1
ATOM 568 O O . MET A 1 75 ? -0.148 -7.093 1.019 1.00 94.06 75 MET A O 1
ATOM 572 N N . THR A 1 76 ? -2.236 -7.600 0.354 1.00 94.12 76 THR A N 1
ATOM 573 C CA . THR A 1 76 ? -1.892 -8.694 -0.549 1.00 94.12 76 THR A CA 1
ATOM 574 C C . THR A 1 76 ? -2.291 -8.319 -1.967 1.00 94.12 76 THR A C 1
ATOM 576 O O . THR A 1 76 ? -3.429 -7.922 -2.209 1.00 94.12 76 THR A O 1
ATOM 579 N N . ILE A 1 77 ? -1.365 -8.466 -2.909 1.00 93.38 77 ILE A N 1
ATOM 580 C CA . ILE A 1 77 ? -1.647 -8.368 -4.338 1.00 93.38 77 ILE A CA 1
ATOM 581 C C . ILE A 1 77 ? -1.878 -9.779 -4.860 1.00 93.38 77 ILE A C 1
ATOM 583 O O . ILE A 1 77 ? -1.014 -10.648 -4.705 1.00 93.38 77 ILE A O 1
ATOM 587 N N . LYS A 1 78 ? -3.023 -10.016 -5.496 1.00 93.12 78 LYS A N 1
ATOM 588 C CA . LYS A 1 78 ? -3.331 -11.291 -6.153 1.00 93.12 78 LYS A CA 1
ATOM 589 C C . LYS A 1 78 ? -3.617 -11.098 -7.627 1.00 93.12 78 LYS A C 1
ATOM 591 O O . LYS A 1 78 ? -4.042 -10.028 -8.044 1.00 93.12 78 LYS A O 1
ATOM 596 N N . LYS A 1 79 ? -3.459 -12.168 -8.399 1.00 90.81 79 LYS A N 1
ATOM 597 C CA . LYS A 1 79 ? -3.997 -12.307 -9.752 1.00 90.81 79 LYS A CA 1
ATOM 598 C C . LYS A 1 79 ? -4.898 -13.532 -9.789 1.00 90.81 79 LYS A C 1
ATOM 600 O O . LYS A 1 79 ? -4.441 -14.656 -9.574 1.00 90.81 79 LYS A O 1
ATOM 605 N N . GLY A 1 80 ? -6.191 -13.317 -10.015 1.00 88.00 80 GLY A N 1
ATOM 606 C CA . GLY A 1 80 ? -7.185 -14.351 -9.721 1.00 88.00 80 GLY A CA 1
ATOM 607 C C . GLY A 1 80 ? -7.083 -14.780 -8.252 1.00 88.00 80 GLY A C 1
ATOM 608 O O . GLY A 1 80 ? -7.163 -13.944 -7.359 1.00 88.00 80 GLY A O 1
ATOM 609 N N . SER A 1 81 ? -6.868 -16.071 -7.997 1.00 88.38 81 SER A N 1
ATOM 610 C CA . SER A 1 81 ? -6.669 -16.618 -6.646 1.00 88.38 81 SER A CA 1
ATOM 611 C C . SER A 1 81 ? -5.202 -16.703 -6.209 1.00 88.38 81 SER A C 1
ATOM 613 O O . SER A 1 81 ? -4.933 -17.091 -5.073 1.00 88.38 81 SER A O 1
ATOM 615 N N . THR A 1 82 ? -4.252 -16.393 -7.092 1.00 93.19 82 THR A N 1
ATOM 616 C CA . THR A 1 82 ? -2.820 -16.559 -6.823 1.00 93.19 82 THR A CA 1
ATOM 617 C C . THR A 1 82 ? -2.260 -15.310 -6.168 1.00 93.19 82 THR A C 1
ATOM 619 O O . THR A 1 82 ? -2.340 -14.223 -6.739 1.00 93.19 82 THR A O 1
ATOM 622 N N . THR A 1 83 ? -1.663 -15.464 -4.988 1.00 95.62 83 THR A N 1
ATOM 623 C CA . THR A 1 83 ? -0.888 -14.400 -4.346 1.00 95.62 83 THR A CA 1
ATOM 624 C C . THR A 1 83 ? 0.364 -14.109 -5.156 1.00 95.62 83 THR A C 1
ATOM 626 O O . THR A 1 83 ? 1.193 -14.992 -5.350 1.00 95.62 83 THR A O 1
ATOM 629 N N . GLN A 1 84 ? 0.487 -12.862 -5.596 1.00 95.50 84 GLN A N 1
ATOM 630 C CA . GLN A 1 84 ? 1.652 -12.349 -6.309 1.00 95.50 84 GLN A CA 1
ATOM 631 C C . GLN A 1 84 ? 2.626 -11.682 -5.341 1.00 95.50 84 GLN A C 1
ATOM 633 O O . GLN A 1 84 ? 3.830 -11.879 -5.435 1.00 95.50 84 GLN A O 1
ATOM 638 N N . TYR A 1 85 ? 2.103 -10.925 -4.373 1.00 95.12 85 TYR A N 1
ATOM 639 C CA . TYR A 1 85 ? 2.930 -10.218 -3.403 1.00 95.12 85 TYR A CA 1
ATOM 640 C C . TYR A 1 85 ? 2.183 -9.985 -2.089 1.00 95.12 85 TYR A C 1
ATOM 642 O O . TYR A 1 85 ? 0.971 -9.769 -2.089 1.00 95.12 85 TYR A O 1
ATOM 650 N N . VAL A 1 86 ? 2.904 -9.995 -0.968 1.00 94.50 86 VAL A N 1
ATOM 651 C CA . VAL A 1 86 ? 2.380 -9.618 0.353 1.00 94.50 86 VAL A CA 1
ATOM 652 C C . VAL A 1 86 ? 3.276 -8.525 0.908 1.00 94.50 86 VAL A C 1
ATOM 654 O O . VAL A 1 86 ? 4.479 -8.722 1.066 1.00 94.50 86 VAL A O 1
ATOM 657 N N . MET A 1 87 ? 2.687 -7.372 1.199 1.00 93.19 87 MET A N 1
ATOM 658 C CA . MET A 1 87 ? 3.406 -6.249 1.785 1.00 93.19 87 MET A CA 1
ATOM 659 C C . MET A 1 87 ? 3.725 -6.497 3.263 1.00 93.19 87 MET A C 1
ATOM 661 O O . MET A 1 87 ? 2.975 -7.210 3.939 1.00 93.19 87 MET A O 1
ATOM 665 N N . PRO A 1 88 ? 4.787 -5.864 3.796 1.00 93.88 88 PRO A N 1
ATOM 666 C CA . PRO A 1 88 ? 5.024 -5.808 5.231 1.00 93.88 88 PRO A CA 1
ATOM 667 C C . PRO A 1 88 ? 3.792 -5.323 6.002 1.00 93.88 88 PRO A C 1
ATOM 669 O O . PRO A 1 88 ? 3.082 -4.413 5.568 1.00 93.88 88 PRO A O 1
ATOM 672 N N . THR A 1 89 ? 3.558 -5.927 7.165 1.00 95.00 89 THR A N 1
ATOM 673 C CA . THR A 1 89 ? 2.480 -5.519 8.068 1.00 9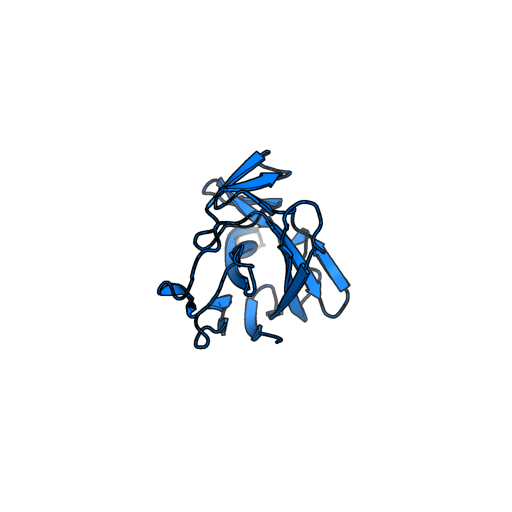5.00 89 THR A CA 1
ATOM 674 C C . THR A 1 89 ? 2.757 -4.129 8.630 1.00 95.00 89 THR A C 1
ATOM 676 O O . THR A 1 89 ? 3.840 -3.866 9.157 1.00 95.00 89 THR A O 1
ATOM 679 N N . VAL A 1 90 ? 1.748 -3.265 8.563 1.00 96.31 90 VAL A N 1
ATOM 680 C CA . VAL A 1 90 ? 1.706 -1.982 9.257 1.00 96.31 90 VAL A CA 1
ATOM 681 C C . VAL A 1 90 ? 1.060 -2.191 10.622 1.00 96.31 90 VAL A C 1
ATOM 683 O O . VAL A 1 90 ? -0.035 -2.746 10.722 1.00 96.31 90 VAL A O 1
ATOM 686 N N . THR A 1 91 ? 1.731 -1.729 11.670 1.00 96.31 91 THR A N 1
ATOM 687 C CA . THR A 1 91 ? 1.221 -1.699 13.043 1.00 96.31 91 THR A CA 1
ATOM 688 C C . THR A 1 91 ? 0.833 -0.274 13.393 1.00 96.31 91 THR A C 1
ATOM 690 O O . THR A 1 91 ? 1.654 0.634 13.254 1.00 96.31 91 THR A O 1
ATOM 693 N N . VAL A 1 92 ? -0.395 -0.081 13.866 1.00 95.69 92 VAL A N 1
ATOM 694 C CA . VAL A 1 92 ? -0.908 1.207 14.331 1.00 95.69 92 VAL A CA 1
ATOM 695 C C . VAL A 1 92 ? -1.109 1.165 15.841 1.00 95.69 92 VAL A C 1
ATOM 697 O O . VAL A 1 92 ? -1.751 0.252 16.350 1.00 95.69 92 VAL A O 1
ATOM 700 N N . SER A 1 93 ? -0.549 2.156 16.536 1.00 93.62 93 SER A N 1
ATOM 701 C CA . SER A 1 93 ? -0.733 2.410 17.967 1.00 93.62 93 SER A CA 1
ATOM 702 C C . SER A 1 93 ? -1.447 3.751 18.134 1.00 93.62 93 SER A C 1
ATOM 704 O O . SER A 1 93 ? -0.855 4.813 17.920 1.00 93.62 93 SER A O 1
ATOM 706 N N . GLY A 1 94 ? -2.733 3.735 18.473 1.00 91.88 94 GLY A N 1
ATOM 707 C CA . GLY A 1 94 ? -3.596 4.918 18.416 1.00 91.88 94 GLY A CA 1
ATOM 708 C C . GLY A 1 94 ? -3.745 5.466 16.988 1.00 91.88 94 GLY A C 1
ATOM 709 O O . GLY A 1 94 ? -4.665 5.092 16.275 1.00 91.88 94 GLY A O 1
ATOM 710 N N . LEU A 1 95 ? -2.867 6.385 16.574 1.00 92.69 95 LEU A N 1
ATOM 711 C CA . LEU A 1 95 ? -2.781 6.891 15.188 1.00 92.69 95 LEU A CA 1
ATOM 712 C C . LEU A 1 95 ? -1.372 6.761 14.595 1.00 92.69 95 LEU A C 1
ATOM 714 O O . LEU A 1 95 ? -1.158 7.119 13.435 1.00 92.69 95 LEU A O 1
ATOM 718 N N . ASP A 1 96 ? -0.407 6.297 15.386 1.00 96.12 96 ASP A N 1
ATOM 719 C CA . ASP A 1 96 ? 0.984 6.159 14.981 1.00 96.12 96 ASP A CA 1
ATOM 720 C C . ASP A 1 96 ? 1.166 4.854 14.222 1.00 96.12 96 ASP A C 1
ATOM 722 O O . ASP A 1 96 ? 1.077 3.777 14.805 1.00 96.12 96 ASP A O 1
ATOM 726 N N . ALA A 1 97 ? 1.412 4.956 12.918 1.00 96.50 97 ALA A N 1
ATOM 727 C CA . ALA A 1 97 ? 1.685 3.813 12.063 1.00 96.50 97 ALA A CA 1
ATOM 728 C C . ALA A 1 97 ? 3.191 3.543 12.006 1.00 96.50 97 ALA A C 1
ATOM 730 O O . ALA A 1 97 ? 3.994 4.474 11.916 1.00 96.50 97 ALA A O 1
ATOM 731 N N . SER A 1 98 ? 3.574 2.270 12.011 1.00 96.69 98 SER A N 1
ATOM 732 C CA . SER A 1 98 ? 4.955 1.827 11.836 1.00 96.69 98 SER A CA 1
ATOM 733 C C . SER A 1 98 ? 5.025 0.519 11.057 1.00 96.69 98 SER A C 1
ATOM 735 O O . SER A 1 98 ? 4.138 -0.328 11.162 1.00 96.69 98 SER A O 1
ATOM 737 N N . TRP A 1 99 ? 6.072 0.356 10.258 1.00 95.31 99 TRP A N 1
ATOM 738 C CA . TRP A 1 99 ? 6.336 -0.868 9.505 1.00 95.31 99 TRP A CA 1
ATOM 739 C C . TRP A 1 99 ? 7.834 -1.044 9.279 1.00 95.31 99 TRP A C 1
ATOM 741 O O . TRP A 1 99 ? 8.624 -0.105 9.405 1.00 95.31 99 TRP A O 1
ATOM 751 N N . SER A 1 100 ? 8.228 -2.263 8.926 1.00 92.75 100 SER A N 1
ATOM 752 C CA . SER A 1 100 ? 9.592 -2.563 8.499 1.00 92.75 100 SER A CA 1
ATOM 753 C C . SER A 1 100 ? 9.647 -2.680 6.983 1.00 92.75 100 SER A C 1
ATOM 755 O O . SER A 1 100 ? 8.999 -3.542 6.395 1.00 92.75 100 SER A O 1
ATOM 757 N N . SER A 1 101 ? 10.447 -1.824 6.360 1.00 89.12 101 SER A N 1
ATOM 758 C CA . SER A 1 101 ? 10.831 -1.922 4.960 1.00 89.12 101 SER A CA 1
ATOM 759 C C . SER A 1 101 ? 12.155 -2.668 4.830 1.00 89.12 101 SER A C 1
ATOM 761 O O . SER A 1 101 ? 13.110 -2.415 5.569 1.00 89.12 101 SER A O 1
ATOM 763 N N . THR A 1 102 ? 12.242 -3.561 3.845 1.00 84.38 102 THR A N 1
ATOM 764 C CA . THR A 1 102 ? 13.506 -4.205 3.465 1.00 84.38 102 THR A CA 1
ATOM 765 C C . THR A 1 102 ? 14.487 -3.224 2.821 1.00 84.38 102 THR A C 1
ATOM 767 O O . THR A 1 102 ? 15.665 -3.548 2.704 1.00 84.38 102 THR A O 1
ATOM 770 N N . PHE A 1 103 ? 14.014 -2.049 2.391 1.00 83.00 103 PHE A N 1
ATOM 771 C CA . PHE A 1 103 ? 14.816 -1.037 1.706 1.00 83.00 103 PHE A CA 1
ATOM 772 C C . PHE A 1 103 ? 15.202 0.128 2.627 1.00 83.00 103 PHE A C 1
ATOM 774 O O . PHE A 1 103 ? 16.375 0.491 2.692 1.00 83.00 103 PHE A O 1
ATOM 781 N N . SER A 1 104 ? 14.239 0.686 3.369 1.00 88.69 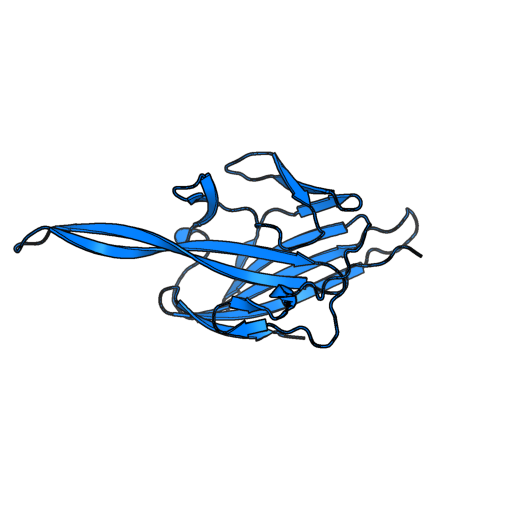104 SER A N 1
ATOM 782 C CA . SER A 1 104 ? 14.448 1.882 4.207 1.00 88.69 104 SER A CA 1
ATOM 783 C C . SER A 1 104 ? 14.436 1.593 5.713 1.00 88.69 104 SER A C 1
ATOM 785 O O . SER A 1 104 ? 14.428 2.518 6.525 1.00 88.69 104 SER A O 1
ATOM 787 N N . GLY A 1 105 ? 14.432 0.320 6.119 1.00 90.62 105 GLY A N 1
ATOM 788 C CA . GLY A 1 105 ? 14.392 -0.074 7.528 1.00 90.62 105 GLY A CA 1
ATOM 789 C C . GLY A 1 105 ? 13.060 0.277 8.194 1.00 90.62 105 GLY A C 1
ATOM 790 O O . GLY A 1 105 ? 12.000 0.174 7.579 1.00 90.62 105 GLY A O 1
ATOM 791 N N . THR A 1 106 ? 13.090 0.672 9.466 1.00 94.00 106 THR A N 1
ATOM 792 C CA . THR A 1 106 ? 11.874 1.076 10.186 1.00 94.00 106 THR A CA 1
ATOM 793 C C . THR A 1 106 ? 11.344 2.398 9.647 1.00 94.00 106 THR A C 1
ATOM 795 O O . THR A 1 106 ? 12.057 3.399 9.636 1.00 94.00 106 THR A O 1
ATOM 798 N N . GLN A 1 107 ? 10.078 2.398 9.251 1.00 94.25 107 GLN A N 1
ATOM 799 C CA . GLN A 1 107 ? 9.357 3.559 8.748 1.00 94.25 107 GLN A CA 1
ATOM 800 C C . GLN A 1 107 ? 8.175 3.882 9.662 1.00 94.25 107 GLN A C 1
ATOM 802 O O . GLN A 1 107 ? 7.671 3.012 10.380 1.00 94.25 107 GLN A O 1
ATOM 807 N N . THR A 1 108 ? 7.745 5.143 9.645 1.00 94.88 108 THR A N 1
ATOM 808 C CA . THR A 1 108 ? 6.624 5.633 10.452 1.00 94.88 108 THR A CA 1
ATOM 809 C C . THR A 1 108 ? 5.701 6.533 9.639 1.00 94.88 108 THR A C 1
ATOM 811 O O . THR A 1 108 ? 6.089 7.120 8.630 1.00 94.88 108 THR A O 1
ATOM 814 N N . GLY A 1 109 ? 4.457 6.658 10.091 1.00 93.44 109 GLY A N 1
ATOM 815 C CA . GLY A 1 109 ? 3.461 7.537 9.492 1.00 93.44 109 GLY A CA 1
ATOM 816 C C . GLY A 1 109 ? 2.271 7.764 10.414 1.00 93.44 109 GLY A C 1
ATOM 817 O O . GLY A 1 109 ? 2.306 7.422 11.598 1.00 93.44 109 GLY A O 1
ATOM 818 N N . LYS A 1 110 ? 1.205 8.358 9.874 1.00 93.94 110 LYS A N 1
ATOM 819 C CA . LYS A 1 110 ? -0.041 8.606 10.607 1.00 93.94 110 LYS A CA 1
ATOM 820 C C . LYS A 1 110 ? -1.207 7.925 9.906 1.00 93.94 110 LYS A C 1
ATOM 822 O O . LYS A 1 110 ? -1.426 8.145 8.719 1.00 93.94 110 LYS A O 1
ATOM 827 N N . ALA A 1 111 ? -1.989 7.154 10.652 1.00 92.88 111 ALA A N 1
ATOM 828 C CA . ALA A 1 111 ? -3.190 6.488 10.153 1.00 92.88 111 ALA A CA 1
ATOM 829 C C . ALA A 1 111 ? -4.433 7.403 10.214 1.00 92.88 111 ALA A C 1
ATOM 831 O O . ALA A 1 111 ? -5.509 7.013 10.658 1.00 92.88 111 ALA A O 1
ATOM 832 N N . ASN A 1 112 ? -4.269 8.664 9.811 1.00 91.62 112 ASN A N 1
ATOM 833 C CA . ASN A 1 112 ? -5.332 9.672 9.734 1.00 91.62 112 ASN A CA 1
ATOM 834 C C . ASN A 1 112 ? -5.551 10.182 8.299 1.00 91.62 112 ASN A C 1
ATOM 836 O O . ASN A 1 112 ? -6.141 11.243 8.096 1.00 91.62 112 ASN A O 1
ATOM 840 N N . GLY A 1 113 ? -5.063 9.427 7.317 1.00 91.50 113 GLY A N 1
ATOM 841 C CA . GLY A 1 113 ? -5.136 9.731 5.898 1.00 91.50 113 GLY A CA 1
ATOM 842 C C . GLY A 1 113 ? -4.515 8.610 5.070 1.00 91.50 113 GLY A C 1
ATOM 843 O O . GLY A 1 113 ? -4.344 7.489 5.550 1.00 91.50 113 GLY A O 1
ATOM 844 N N . TRP A 1 114 ? -4.179 8.928 3.822 1.00 91.62 114 TRP A N 1
ATOM 845 C CA . TRP A 1 114 ? -3.459 8.019 2.937 1.00 91.62 114 TRP A CA 1
ATOM 846 C C . TRP A 1 114 ? -2.042 7.774 3.455 1.00 91.62 114 TRP A C 1
ATOM 848 O O . TRP A 1 114 ? -1.263 8.713 3.626 1.00 91.62 114 TRP A O 1
ATOM 858 N N . LEU A 1 115 ? -1.719 6.506 3.676 1.00 92.56 115 LEU A N 1
ATOM 859 C CA . LEU A 1 115 ? -0.403 6.033 4.060 1.00 92.56 115 LEU A CA 1
ATOM 860 C C . LEU A 1 115 ? 0.259 5.364 2.855 1.00 92.56 115 LEU A C 1
ATOM 862 O O . LEU A 1 115 ? -0.298 4.421 2.291 1.00 92.56 115 LEU A O 1
ATOM 866 N N . GLY A 1 116 ? 1.447 5.841 2.485 1.00 91.38 116 GLY A N 1
ATOM 867 C CA . GLY A 1 116 ? 2.273 5.188 1.474 1.00 91.38 116 GLY A CA 1
ATOM 868 C C . GLY A 1 116 ? 2.689 3.802 1.950 1.00 91.38 116 GLY A C 1
ATOM 869 O O . GLY A 1 116 ? 3.228 3.651 3.047 1.00 91.38 116 GLY A O 1
ATOM 870 N N . MET A 1 117 ? 2.400 2.791 1.142 1.00 91.12 117 MET A N 1
ATOM 871 C CA . MET A 1 117 ? 2.659 1.405 1.497 1.00 91.12 117 MET A CA 1
ATOM 872 C C . MET A 1 117 ? 4.118 1.025 1.231 1.00 91.12 117 MET A C 1
ATOM 874 O O . MET A 1 117 ? 4.742 1.592 0.329 1.00 91.12 117 MET A O 1
ATOM 878 N N . PRO A 1 118 ? 4.666 0.057 1.991 1.00 89.62 118 PRO A N 1
ATOM 879 C CA . PRO A 1 118 ? 6.064 -0.324 1.864 1.00 89.62 118 PRO A CA 1
ATOM 880 C C . PRO A 1 118 ? 6.361 -0.848 0.458 1.00 89.62 118 PRO A C 1
ATOM 882 O O . PRO A 1 118 ? 5.601 -1.648 -0.099 1.00 89.62 118 PRO A O 1
ATOM 885 N N . GLY A 1 119 ? 7.482 -0.401 -0.096 1.00 91.06 119 GLY A N 1
ATOM 886 C CA . GLY A 1 119 ? 7.942 -0.779 -1.425 1.00 91.06 119 GLY A CA 1
ATOM 887 C C . GLY A 1 119 ? 9.181 -1.669 -1.399 1.00 91.06 119 GLY A C 1
ATOM 888 O O . GLY A 1 119 ? 9.733 -2.012 -0.356 1.00 91.06 119 GLY A O 1
ATOM 889 N N . THR A 1 120 ? 9.645 -2.018 -2.593 1.00 93.44 120 THR A N 1
ATOM 890 C CA . THR A 1 120 ? 10.846 -2.836 -2.833 1.00 93.44 120 THR A CA 1
ATOM 891 C C . THR A 1 120 ? 11.939 -2.068 -3.584 1.00 93.44 120 THR A C 1
ATOM 893 O O . THR A 1 120 ? 13.013 -2.597 -3.889 1.00 93.44 120 THR A O 1
ATOM 896 N N . GLY A 1 121 ? 11.698 -0.791 -3.884 1.00 92.25 121 GLY A N 1
ATOM 897 C CA . GLY A 1 121 ? 12.675 0.128 -4.450 1.00 92.25 121 GLY A CA 1
ATOM 898 C C . GLY A 1 121 ? 12.350 1.582 -4.140 1.00 92.25 121 GLY A C 1
ATOM 899 O O . GLY A 1 121 ? 11.274 1.891 -3.639 1.00 92.25 121 GLY A O 1
ATOM 900 N N . LEU A 1 122 ? 13.279 2.474 -4.488 1.00 91.06 122 LEU A N 1
ATOM 901 C CA . LEU A 1 122 ? 13.098 3.925 -4.417 1.00 91.06 122 LEU A CA 1
ATOM 902 C C . LEU A 1 122 ? 12.981 4.537 -5.807 1.00 91.06 122 LEU A C 1
ATOM 904 O O . LEU A 1 122 ? 13.731 4.171 -6.721 1.00 91.06 122 LEU A O 1
ATOM 908 N N . ASN A 1 123 ? 12.026 5.448 -5.963 1.00 86.12 123 ASN A N 1
ATOM 909 C CA . ASN A 1 123 ? 11.966 6.310 -7.134 1.00 86.12 123 ASN A CA 1
ATOM 910 C C . ASN A 1 123 ? 13.044 7.408 -7.049 1.00 86.12 123 ASN A C 1
ATOM 912 O O . ASN A 1 123 ? 13.791 7.503 -6.072 1.00 86.12 123 ASN A O 1
ATOM 916 N N . ASP A 1 124 ? 13.100 8.268 -8.063 1.00 85.31 124 ASP A N 1
ATOM 917 C CA . ASP A 1 124 ? 14.100 9.340 -8.152 1.00 85.31 124 ASP A CA 1
ATOM 918 C C . ASP A 1 124 ? 13.941 10.417 -7.056 1.00 85.31 124 ASP A C 1
ATOM 920 O O . ASP A 1 124 ? 14.819 11.256 -6.870 1.00 85.31 124 ASP A O 1
ATOM 924 N N . GLN A 1 125 ? 12.828 10.396 -6.314 1.00 87.12 125 GLN A N 1
ATOM 925 C CA . GLN A 1 125 ? 12.531 11.266 -5.174 1.00 87.12 125 GLN A CA 1
ATOM 926 C C . GLN A 1 125 ? 12.733 10.556 -3.824 1.00 87.12 125 GLN A C 1
ATOM 928 O O . GLN A 1 125 ? 12.264 11.050 -2.799 1.00 87.12 125 GLN A O 1
ATOM 933 N N . SER A 1 126 ? 13.393 9.393 -3.800 1.00 87.19 126 SER A N 1
ATOM 934 C CA . SER A 1 126 ? 13.600 8.583 -2.589 1.00 87.19 126 SER A CA 1
ATOM 935 C C . SER A 1 126 ? 12.297 8.184 -1.884 1.00 87.19 126 SER A C 1
ATOM 937 O O . SER A 1 126 ? 12.277 7.978 -0.673 1.00 87.19 126 SER A O 1
ATOM 939 N N . THR A 1 127 ? 11.202 8.064 -2.635 1.00 88.56 127 THR A N 1
ATOM 940 C CA . THR A 1 127 ? 9.939 7.500 -2.151 1.00 88.56 127 THR A CA 1
ATOM 941 C C . THR A 1 127 ? 9.883 6.026 -2.512 1.00 88.56 127 THR A C 1
ATOM 943 O O . THR A 1 127 ? 10.201 5.642 -3.644 1.00 88.56 127 THR A O 1
ATOM 946 N N . GLU A 1 128 ? 9.475 5.197 -1.555 1.00 92.75 128 GLU A N 1
ATOM 947 C CA . GLU A 1 128 ? 9.299 3.775 -1.805 1.00 92.75 128 GLU A CA 1
ATOM 948 C C . GLU A 1 128 ? 8.182 3.506 -2.815 1.00 92.75 128 GLU A C 1
ATOM 950 O O . GLU A 1 128 ? 7.134 4.152 -2.830 1.00 92.75 128 GLU A O 1
ATOM 955 N N . TYR A 1 129 ? 8.423 2.525 -3.675 1.00 93.81 129 TYR A N 1
ATOM 956 C CA . TYR A 1 129 ? 7.437 1.978 -4.592 1.00 93.81 129 TYR A CA 1
ATOM 957 C C . TYR A 1 129 ? 7.676 0.477 -4.756 1.00 93.81 129 TYR A C 1
ATOM 959 O O . TYR A 1 129 ? 8.781 -0.032 -4.539 1.00 93.81 129 TYR A O 1
ATOM 967 N N . LEU A 1 130 ? 6.630 -0.245 -5.136 1.00 94.50 130 LEU A N 1
ATOM 968 C CA . LEU A 1 130 ? 6.713 -1.662 -5.446 1.00 94.50 130 LEU A CA 1
ATOM 969 C C . LEU A 1 130 ? 7.196 -1.829 -6.888 1.00 94.50 130 LEU A C 1
ATOM 971 O O . LEU A 1 130 ? 6.512 -1.400 -7.825 1.00 94.50 130 LEU A O 1
ATOM 975 N N . LYS A 1 131 ? 8.366 -2.442 -7.081 1.00 94.19 131 LYS A N 1
ATOM 976 C CA . LYS A 1 131 ? 8.889 -2.708 -8.425 1.00 94.19 131 LYS A CA 1
ATOM 977 C C . LYS A 1 131 ? 7.994 -3.693 -9.154 1.00 94.19 131 LYS A C 1
ATOM 979 O O . LYS A 1 131 ? 7.476 -4.637 -8.567 1.00 94.19 131 LYS A O 1
ATOM 984 N N . LYS A 1 132 ? 7.849 -3.481 -10.461 1.00 93.62 132 LYS A N 1
ATOM 985 C CA . LYS A 1 132 ? 7.074 -4.351 -11.348 1.00 93.62 132 LYS A CA 1
ATOM 986 C C . LYS A 1 132 ? 7.436 -5.827 -11.172 1.00 93.62 132 LYS A C 1
ATOM 988 O O . LYS A 1 132 ? 6.537 -6.646 -11.022 1.00 93.62 132 LYS A O 1
ATOM 993 N N . ASP A 1 133 ? 8.729 -6.133 -11.186 1.00 93.69 133 ASP A N 1
ATOM 994 C CA . ASP A 1 133 ? 9.238 -7.508 -11.234 1.00 93.69 133 ASP A CA 1
ATOM 995 C C . ASP A 1 133 ? 8.924 -8.322 -9.966 1.00 93.69 133 ASP A C 1
ATOM 997 O O . ASP A 1 133 ? 9.028 -9.544 -9.990 1.00 93.69 133 ASP A O 1
ATOM 1001 N N . ASP A 1 134 ? 8.493 -7.667 -8.882 1.00 94.00 134 ASP A N 1
ATOM 1002 C CA . ASP A 1 134 ? 8.156 -8.336 -7.622 1.00 94.00 134 ASP A CA 1
ATOM 1003 C C . ASP A 1 134 ? 6.701 -8.821 -7.549 1.00 94.00 134 ASP A C 1
ATOM 1005 O O . ASP A 1 134 ? 6.363 -9.584 -6.648 1.00 94.00 134 ASP A O 1
ATOM 1009 N N . PHE A 1 135 ? 5.819 -8.367 -8.449 1.00 93.31 135 PHE A N 1
ATOM 1010 C CA . PHE A 1 135 ? 4.390 -8.716 -8.390 1.00 93.31 135 PHE A CA 1
ATOM 1011 C C . PHE A 1 135 ? 3.710 -8.928 -9.747 1.00 93.31 135 PHE A C 1
ATOM 1013 O O . PHE A 1 135 ? 2.638 -9.527 -9.797 1.00 93.31 135 PHE A O 1
ATOM 1020 N N . TYR A 1 136 ? 4.242 -8.368 -10.835 1.00 92.94 136 TYR A N 1
ATOM 1021 C CA . TYR A 1 136 ? 3.605 -8.422 -12.148 1.00 92.94 136 TYR A CA 1
ATOM 1022 C C . TYR A 1 136 ? 4.183 -9.580 -12.965 1.00 92.94 136 TYR A C 1
ATOM 1024 O O . TYR A 1 136 ? 5.359 -9.553 -13.324 1.00 92.94 136 TYR A O 1
ATOM 1032 N N . ASP A 1 137 ? 3.341 -10.551 -13.322 1.00 90.38 137 ASP A N 1
ATOM 1033 C CA . ASP A 1 137 ? 3.712 -11.687 -14.176 1.00 90.38 137 ASP A CA 1
ATOM 1034 C C . ASP A 1 137 ? 3.370 -11.425 -15.657 1.00 90.38 137 ASP A C 1
ATOM 1036 O O . ASP A 1 137 ? 4.228 -11.449 -16.540 1.00 90.38 137 ASP A O 1
ATOM 1040 N N . ASP A 1 138 ? 2.120 -11.083 -15.934 1.00 90.44 138 ASP A N 1
ATOM 1041 C CA . ASP A 1 138 ? 1.564 -10.759 -17.240 1.00 90.44 138 ASP A CA 1
ATOM 1042 C C . ASP A 1 138 ? 0.245 -9.984 -17.080 1.00 90.44 138 ASP A C 1
ATOM 1044 O O . ASP A 1 138 ? -0.163 -9.590 -15.981 1.00 90.44 138 ASP A O 1
ATOM 1048 N N . SER A 1 139 ? -0.407 -9.681 -18.204 1.00 88.31 139 SER A N 1
ATOM 1049 C CA . SER A 1 139 ? -1.631 -8.877 -18.194 1.00 88.31 139 SER A CA 1
ATOM 1050 C C . SER A 1 139 ? -2.806 -9.643 -17.588 1.00 88.31 139 SER A C 1
ATOM 1052 O O . SER A 1 139 ? -2.966 -10.840 -17.807 1.00 88.31 139 SER A O 1
ATOM 1054 N N . GLY A 1 140 ? -3.672 -8.949 -16.857 1.00 86.75 140 GLY A N 1
ATOM 1055 C CA . GLY A 1 140 ? -4.867 -9.557 -16.280 1.00 86.75 140 GLY A CA 1
ATOM 1056 C C . GLY A 1 140 ? -5.469 -8.749 -15.141 1.00 86.75 140 GLY A C 1
ATOM 1057 O O . GLY A 1 140 ? -5.038 -7.638 -14.840 1.00 86.75 140 GLY A O 1
ATOM 1058 N N . CYS A 1 141 ? -6.477 -9.328 -14.492 1.00 85.25 141 CYS A N 1
ATOM 1059 C CA . CYS A 1 141 ? -7.120 -8.727 -13.329 1.00 85.25 141 CYS A CA 1
ATOM 1060 C C . CYS A 1 141 ? -6.333 -9.042 -12.055 1.00 85.25 141 CYS A C 1
ATOM 1062 O O . CYS A 1 141 ? -6.225 -10.204 -11.658 1.00 85.25 141 CYS A O 1
ATOM 1064 N N . TYR A 1 142 ? -5.838 -7.993 -11.408 1.00 89.31 142 TYR A N 1
ATOM 1065 C CA . TYR A 1 142 ? -5.167 -8.050 -10.120 1.00 89.31 142 TYR A CA 1
ATOM 1066 C C . TYR A 1 142 ? -6.084 -7.507 -9.028 1.00 89.31 142 TYR A C 1
ATOM 1068 O O . TYR A 1 142 ? -6.795 -6.531 -9.258 1.00 89.31 142 TYR A O 1
ATOM 1076 N N . SER A 1 143 ? -6.070 -8.105 -7.842 1.00 87.56 143 SER A N 1
ATOM 1077 C CA . SER A 1 143 ? -6.716 -7.553 -6.652 1.00 87.56 143 SER A CA 1
ATOM 1078 C C . SER A 1 143 ? -5.683 -7.030 -5.663 1.00 87.56 143 SER A C 1
ATOM 1080 O O . SER A 1 143 ? -4.602 -7.594 -5.520 1.00 87.56 143 SER A O 1
ATOM 1082 N N . PHE A 1 144 ? -6.037 -5.941 -4.991 1.00 89.62 144 PHE A N 1
ATOM 1083 C CA . PHE A 1 144 ? -5.344 -5.380 -3.842 1.00 89.62 144 PHE A CA 1
ATOM 1084 C C . PHE A 1 144 ? -6.257 -5.609 -2.644 1.00 89.62 144 PHE A C 1
ATOM 1086 O O . PHE A 1 144 ? -7.357 -5.054 -2.576 1.00 89.62 144 PHE A O 1
ATOM 1093 N N . GLU A 1 145 ? -5.840 -6.498 -1.754 1.00 90.44 145 GLU A N 1
ATOM 1094 C CA . GLU A 1 145 ? -6.626 -6.928 -0.604 1.00 90.44 145 GLU A CA 1
ATOM 1095 C C . GLU A 1 145 ? -5.982 -6.412 0.668 1.00 90.44 145 GLU A C 1
ATOM 1097 O O . GLU A 1 145 ? -4.842 -6.770 0.960 1.00 90.44 145 GLU A O 1
ATOM 1102 N N .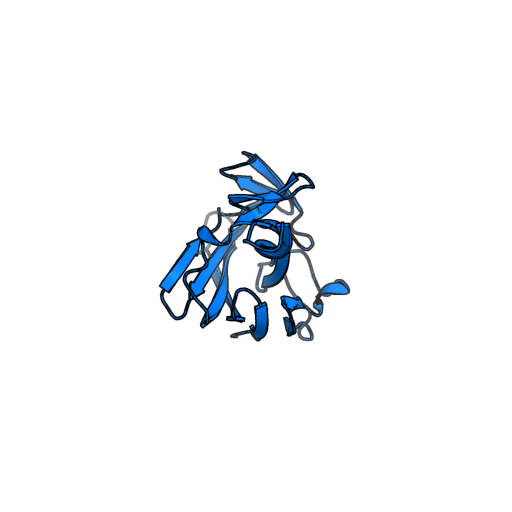 ILE A 1 146 ? -6.705 -5.591 1.423 1.00 90.62 146 ILE A N 1
ATOM 1103 C CA . ILE A 1 146 ? -6.269 -5.133 2.738 1.00 90.62 146 ILE A CA 1
ATOM 1104 C C . ILE A 1 146 ? -6.940 -6.017 3.785 1.00 90.62 146 ILE A C 1
ATOM 1106 O O . ILE A 1 146 ? -8.166 -6.108 3.848 1.00 90.62 146 ILE A O 1
ATOM 1110 N N . GLU A 1 147 ? -6.121 -6.663 4.608 1.00 91.38 147 GLU A N 1
ATOM 1111 C CA . GLU A 1 147 ? -6.549 -7.379 5.808 1.00 91.38 147 GLU A CA 1
ATOM 1112 C C . GLU A 1 147 ? -6.240 -6.509 7.023 1.00 91.38 147 GLU A C 1
ATOM 1114 O O . GLU A 1 147 ? -5.084 -6.138 7.229 1.00 91.38 147 GLU A O 1
ATOM 1119 N N . ILE A 1 148 ? -7.263 -6.196 7.814 1.00 91.56 148 ILE A N 1
ATOM 1120 C CA . ILE A 1 148 ? -7.172 -5.423 9.054 1.00 91.56 148 ILE A CA 1
ATOM 1121 C C . ILE A 1 148 ? -7.438 -6.362 10.223 1.00 91.56 148 ILE A C 1
ATOM 1123 O O . ILE A 1 148 ? -8.432 -7.083 10.215 1.00 91.56 148 ILE A O 1
ATOM 1127 N N . THR A 1 149 ? -6.586 -6.320 11.243 1.00 91.44 149 THR A N 1
ATOM 1128 C CA . THR A 1 149 ? -6.794 -7.007 12.522 1.00 91.44 149 THR A CA 1
ATOM 1129 C C . THR A 1 149 ? -6.888 -5.969 13.632 1.00 91.44 149 THR A C 1
ATOM 1131 O O . THR A 1 149 ? -5.880 -5.372 14.012 1.00 91.44 149 THR A O 1
ATOM 1134 N N . ASN A 1 150 ? -8.095 -5.749 14.156 1.00 87.81 150 ASN A N 1
ATOM 1135 C CA . ASN A 1 150 ? -8.298 -4.858 15.297 1.00 87.81 150 ASN A CA 1
ATOM 1136 C C . ASN A 1 150 ? -7.789 -5.538 16.575 1.00 87.81 150 ASN A C 1
ATOM 1138 O O . ASN A 1 150 ? -8.107 -6.704 16.829 1.00 87.81 150 ASN A O 1
ATOM 1142 N N . GLN A 1 151 ? -7.003 -4.820 17.382 1.00 80.94 151 GLN A N 1
ATOM 1143 C CA . GLN A 1 151 ? -6.615 -5.299 18.704 1.00 80.94 151 GLN A CA 1
ATOM 1144 C C . GLN A 1 151 ? -7.618 -4.818 19.748 1.00 80.94 151 GLN A C 1
ATOM 1146 O O . GLN A 1 151 ? -7.972 -3.640 19.816 1.00 80.94 151 GLN A O 1
ATOM 1151 N N . PHE A 1 152 ? -8.057 -5.746 20.589 1.00 67.88 152 PHE A N 1
ATOM 1152 C CA . PHE A 1 152 ? -8.903 -5.448 21.733 1.00 67.88 152 PHE A CA 1
ATOM 1153 C C . PHE A 1 152 ? -8.108 -5.542 23.030 1.00 67.88 152 PHE A C 1
ATOM 1155 O O . PHE A 1 152 ? -7.013 -6.105 23.085 1.00 67.88 152 PHE A O 1
ATOM 1162 N N . TYR A 1 153 ? -8.693 -5.003 24.098 1.00 59.25 153 TYR A N 1
ATOM 1163 C CA . TYR A 1 153 ? -8.188 -5.187 25.452 1.00 59.25 153 TYR A CA 1
ATOM 1164 C C . TYR A 1 153 ? -8.038 -6.685 25.776 1.00 59.25 153 TYR A C 1
ATOM 1166 O O . TYR A 1 153 ? -8.804 -7.515 25.283 1.00 59.25 153 TYR A O 1
ATOM 1174 N N . VAL A 1 154 ? -7.064 -7.034 26.625 1.00 48.91 154 VAL A N 1
ATOM 1175 C CA . VAL A 1 154 ? -6.812 -8.424 27.042 1.00 48.91 154 VAL A CA 1
ATOM 1176 C C . VAL A 1 154 ? -8.098 -9.026 27.627 1.00 48.91 154 VAL A C 1
ATOM 1178 O O . VAL A 1 154 ? -8.546 -8.605 28.692 1.00 48.91 154 VAL A O 1
ATOM 1181 N N . GLY A 1 155 ? -8.688 -9.995 26.916 1.00 53.53 155 GLY A N 1
ATOM 1182 C CA . GLY A 1 155 ? -9.944 -10.661 27.285 1.00 53.53 155 GLY A CA 1
ATOM 1183 C C . GLY A 1 155 ? -11.032 -10.660 26.204 1.00 53.53 155 GLY A C 1
ATOM 1184 O O . GLY A 1 155 ? -12.011 -11.384 26.367 1.00 53.53 155 GLY A O 1
ATOM 1185 N N . ASP A 1 156 ? -10.863 -9.904 25.115 1.00 55.59 156 ASP A N 1
ATOM 1186 C CA . ASP A 1 156 ? -11.796 -9.886 23.978 1.00 55.59 156 ASP A CA 1
ATOM 1187 C C . ASP A 1 156 ? -11.255 -10.653 22.754 1.00 55.59 156 ASP A C 1
ATOM 1189 O O . ASP A 1 156 ? -10.059 -10.942 22.655 1.00 55.59 156 ASP A O 1
ATOM 1193 N N . THR A 1 157 ? -12.135 -10.990 21.808 1.00 60.81 157 THR A N 1
ATOM 1194 C CA . THR A 1 157 ? -11.761 -11.741 20.592 1.00 60.81 157 THR A CA 1
ATOM 1195 C C . THR A 1 157 ? -11.351 -10.789 19.469 1.00 60.81 157 THR A C 1
ATOM 1197 O O . THR A 1 157 ? -12.126 -9.914 19.103 1.00 60.81 157 THR A O 1
ATOM 1200 N N . ALA A 1 158 ? -10.160 -10.975 18.885 1.00 67.25 158 ALA A N 1
ATOM 1201 C CA . ALA A 1 158 ? -9.717 -10.212 17.712 1.00 67.25 158 ALA A CA 1
ATOM 1202 C C . ALA A 1 158 ? -10.696 -10.345 16.529 1.00 67.25 158 ALA A C 1
ATOM 1204 O O . ALA A 1 158 ? -11.201 -11.434 16.253 1.00 67.25 158 ALA A O 1
ATOM 1205 N N . SER A 1 159 ? -10.928 -9.241 15.816 1.00 71.88 159 SER A N 1
ATOM 1206 C CA . SER A 1 159 ? -11.779 -9.168 14.629 1.00 71.88 159 SER A CA 1
ATOM 1207 C C . SER A 1 159 ? -10.906 -8.894 13.409 1.00 71.88 159 SER A C 1
ATOM 1209 O O . SER A 1 159 ? -9.973 -8.084 13.459 1.00 71.88 159 SER A O 1
ATOM 1211 N N . THR A 1 160 ? -11.198 -9.599 12.317 1.00 75.00 160 THR A N 1
ATOM 1212 C CA . THR A 1 160 ? -10.458 -9.484 11.060 1.00 75.00 160 THR A CA 1
ATOM 1213 C C . THR A 1 160 ? -11.410 -9.109 9.940 1.00 75.00 160 THR A C 1
ATOM 1215 O O . THR A 1 160 ? -12.405 -9.797 9.709 1.00 75.00 160 THR A O 1
ATOM 1218 N N . TYR A 1 161 ? -11.085 -8.028 9.235 1.00 71.38 161 TYR A N 1
ATOM 1219 C CA . TYR A 1 161 ? -11.824 -7.556 8.070 1.00 71.38 161 TYR A CA 1
ATOM 1220 C C . TYR A 1 161 ? -10.914 -7.625 6.847 1.00 71.38 161 TYR A C 1
ATOM 1222 O O . TYR A 1 161 ? -9.788 -7.129 6.881 1.00 71.38 161 TYR A O 1
ATOM 1230 N N . THR A 1 162 ? -11.398 -8.228 5.763 1.00 75.31 162 THR A N 1
ATOM 1231 C CA . THR A 1 162 ? -10.700 -8.251 4.473 1.00 75.31 162 THR A CA 1
ATOM 1232 C C . THR A 1 162 ? -11.536 -7.498 3.456 1.00 75.31 162 THR A C 1
ATOM 1234 O O . THR A 1 162 ? -12.688 -7.854 3.218 1.00 75.31 162 THR A O 1
ATOM 1237 N N . LEU A 1 163 ? -10.954 -6.469 2.847 1.00 73.44 163 LEU A N 1
ATOM 1238 C CA . LEU A 1 163 ? -11.573 -5.728 1.754 1.00 73.44 163 LEU A CA 1
ATOM 1239 C C . LEU A 1 163 ? -10.706 -5.864 0.506 1.00 73.44 163 LEU A C 1
ATOM 1241 O O . LEU A 1 163 ? -9.480 -5.788 0.585 1.00 73.44 163 LEU A O 1
ATOM 1245 N N . ALA A 1 164 ? -11.345 -6.060 -0.646 1.00 69.62 164 ALA A N 1
ATOM 1246 C CA . ALA A 1 164 ? -10.665 -6.315 -1.907 1.00 69.62 164 ALA A CA 1
ATOM 1247 C C . ALA A 1 164 ? -11.054 -5.287 -2.969 1.00 69.62 164 ALA A C 1
ATOM 1249 O O . ALA A 1 164 ? -12.231 -5.032 -3.236 1.00 69.62 164 ALA A O 1
ATOM 1250 N N . THR A 1 165 ? -10.040 -4.755 -3.640 1.00 70.38 165 THR A N 1
ATOM 1251 C CA . THR A 1 165 ? -10.207 -3.860 -4.780 1.00 70.38 165 THR A CA 1
ATOM 1252 C C . THR A 1 165 ? -9.586 -4.497 -6.021 1.00 70.38 165 THR A C 1
ATOM 1254 O O . THR A 1 165 ? -8.408 -4.837 -6.005 1.00 70.38 165 THR A O 1
ATOM 1257 N 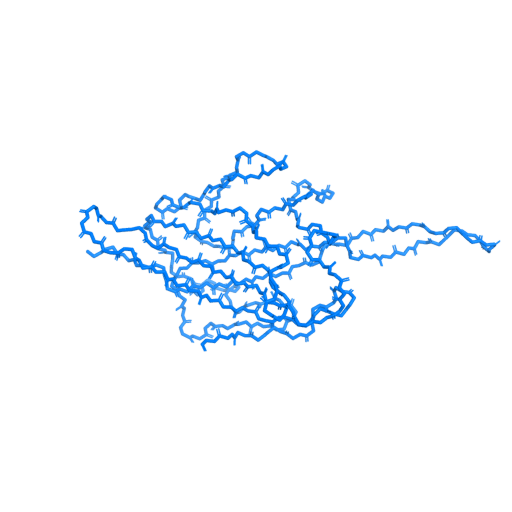N . VAL A 1 166 ? -10.350 -4.672 -7.104 1.00 66.88 166 VAL A N 1
ATOM 1258 C CA . VAL A 1 166 ? -9.909 -5.405 -8.308 1.00 66.88 166 VAL A CA 1
ATOM 1259 C C . VAL A 1 166 ? -9.655 -4.458 -9.476 1.00 66.88 166 VAL A C 1
ATOM 1261 O O . VAL A 1 166 ? -10.561 -3.748 -9.894 1.00 66.88 166 VAL A O 1
ATOM 1264 N N . GLY A 1 167 ? -8.444 -4.486 -10.030 1.00 70.06 167 GLY A N 1
ATOM 1265 C CA . GLY A 1 167 ? -7.967 -3.697 -11.162 1.00 70.06 167 GLY A CA 1
ATOM 1266 C C . GLY A 1 167 ? -7.577 -4.551 -12.375 1.00 70.06 167 GLY A C 1
ATOM 1267 O O . GLY A 1 167 ? -6.873 -5.539 -12.209 1.00 70.06 167 GLY A O 1
ATOM 1268 N N . ASN A 1 168 ? -7.933 -4.176 -13.611 1.00 69.31 168 ASN A N 1
ATOM 1269 C CA . ASN A 1 168 ? -7.341 -4.822 -14.803 1.00 69.31 168 ASN A CA 1
ATOM 1270 C C . ASN A 1 168 ? -6.018 -4.141 -15.196 1.00 69.31 168 ASN A C 1
ATOM 1272 O O . ASN A 1 168 ? -6.045 -2.969 -15.579 1.00 69.31 168 ASN A O 1
ATOM 1276 N N . LEU A 1 169 ? -4.888 -4.850 -15.103 1.00 72.94 169 LEU A N 1
ATOM 1277 C CA . LEU A 1 169 ? -3.554 -4.394 -15.505 1.00 72.94 169 LEU A CA 1
ATOM 1278 C C . LEU A 1 169 ? -3.204 -4.943 -16.898 1.00 72.94 169 LEU A C 1
ATOM 1280 O O . LEU A 1 169 ? -2.861 -6.112 -17.045 1.00 72.94 169 LEU A O 1
ATOM 1284 N N . ILE A 1 170 ? -3.232 -4.086 -17.921 1.00 71.06 170 ILE A N 1
ATOM 1285 C CA . ILE A 1 170 ? -2.793 -4.415 -19.289 1.00 71.06 170 ILE A CA 1
ATOM 1286 C C . ILE A 1 170 ? -1.457 -3.728 -19.545 1.00 71.06 170 ILE A C 1
ATOM 1288 O O . ILE A 1 170 ? -1.406 -2.502 -19.643 1.00 71.06 170 ILE A O 1
ATOM 1292 N N . GLY A 1 171 ? -0.359 -4.483 -19.610 1.00 63.69 171 GLY A N 1
ATOM 1293 C CA . GLY A 1 171 ? 0.982 -3.890 -19.711 1.00 63.69 171 GLY A CA 1
ATOM 1294 C C . GLY A 1 171 ? 1.241 -2.843 -18.615 1.00 63.69 171 GLY A C 1
ATOM 1295 O O . GLY A 1 171 ? 1.730 -1.754 -18.906 1.00 63.69 171 GLY A O 1
ATOM 1296 N N . MET A 1 172 ? 0.816 -3.138 -17.377 1.00 68.94 172 MET A N 1
ATOM 1297 C CA . MET A 1 172 ? 0.755 -2.222 -16.219 1.00 68.94 172 MET A CA 1
ATOM 1298 C C . MET A 1 172 ? -0.120 -0.965 -16.377 1.00 68.94 172 MET A C 1
ATOM 1300 O O . MET A 1 172 ? -0.025 -0.023 -15.587 1.00 68.94 172 MET A O 1
ATOM 1304 N N . LYS A 1 173 ? -1.023 -0.911 -17.358 1.00 57.38 173 LYS A N 1
ATOM 1305 C CA . LYS A 1 173 ? -2.099 0.087 -17.390 1.00 57.38 173 LYS A CA 1
ATOM 1306 C C . LYS A 1 173 ? -3.316 -0.426 -16.627 1.00 57.38 173 LYS A C 1
ATOM 1308 O O . LYS A 1 173 ? -3.904 -1.424 -17.025 1.00 57.38 173 LYS A O 1
ATOM 1313 N N . MET A 1 174 ? -3.690 0.271 -15.554 1.00 61.47 174 MET A N 1
ATOM 1314 C CA . MET A 1 174 ? -4.905 -0.016 -14.794 1.00 61.47 174 MET A CA 1
ATOM 1315 C C . MET A 1 174 ? -6.127 0.526 -15.541 1.00 61.47 174 MET A C 1
ATOM 1317 O O . MET A 1 174 ? -6.150 1.714 -15.844 1.00 61.47 174 MET A O 1
ATOM 1321 N N . THR A 1 175 ? -7.101 -0.329 -15.871 1.00 50.59 175 THR A N 1
ATOM 1322 C CA . THR A 1 175 ? -8.186 0.046 -16.808 1.00 50.59 175 THR A CA 1
ATOM 1323 C C . THR A 1 175 ? -9.599 0.004 -16.206 1.00 50.59 175 THR A C 1
ATOM 1325 O O . THR A 1 175 ? -10.506 0.573 -16.792 1.00 50.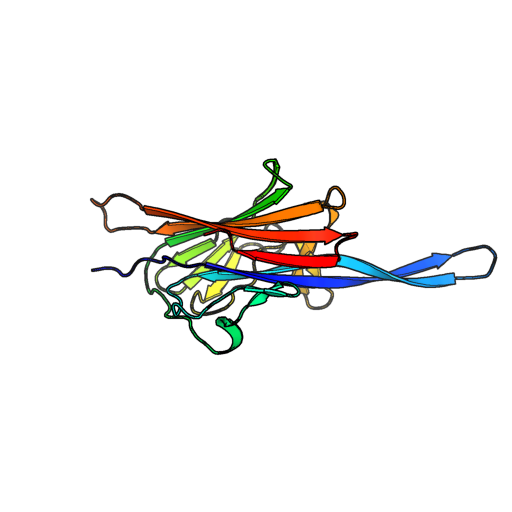59 175 THR A O 1
ATOM 1328 N N . GLN A 1 176 ? -9.813 -0.591 -15.028 1.00 51.44 176 GLN A N 1
ATOM 1329 C CA . GLN A 1 176 ? -11.094 -0.581 -14.292 1.00 51.44 176 GLN A CA 1
ATOM 1330 C C . GLN A 1 176 ? -10.813 -1.035 -12.856 1.00 51.44 176 GLN A C 1
ATOM 1332 O O . GLN A 1 176 ? -10.254 -2.119 -12.721 1.00 51.44 176 GLN A O 1
ATOM 1337 N N . LEU A 1 177 ? -11.173 -0.252 -11.831 1.00 46.56 177 LEU A N 1
ATOM 1338 C CA . LEU A 1 177 ? -11.026 -0.604 -10.412 1.00 46.56 177 LEU A CA 1
ATOM 1339 C C . LEU A 1 177 ? -12.427 -0.876 -9.821 1.00 46.56 177 LEU A C 1
ATOM 1341 O O . LEU A 1 177 ? -13.214 0.052 -9.654 1.00 46.56 177 LEU A O 1
ATOM 1345 N N . LYS A 1 178 ? -12.781 -2.137 -9.550 1.00 42.66 178 LYS A N 1
ATOM 1346 C CA . LYS A 1 178 ? -14.074 -2.533 -8.966 1.00 42.66 178 LYS A CA 1
ATOM 1347 C C . LYS A 1 178 ? -13.872 -2.952 -7.513 1.00 42.66 178 LYS A C 1
ATOM 1349 O O . LYS A 1 178 ? -13.102 -3.869 -7.239 1.00 42.66 178 LYS A O 1
ATOM 1354 N N . MET A 1 179 ? -14.575 -2.301 -6.590 1.00 44.19 179 MET A N 1
ATOM 1355 C CA . MET A 1 179 ? -14.628 -2.756 -5.198 1.00 44.19 179 MET A CA 1
ATOM 1356 C C . MET A 1 179 ? -15.469 -4.028 -5.114 1.00 44.19 179 MET A C 1
ATOM 1358 O O . MET A 1 179 ? -16.559 -4.091 -5.693 1.00 44.19 179 MET A O 1
ATOM 1362 N N . VAL A 1 180 ? -14.966 -5.032 -4.404 1.00 41.06 180 VAL A N 1
ATOM 1363 C CA . VAL A 1 180 ? -15.729 -6.225 -4.038 1.00 41.06 180 VAL A CA 1
ATOM 1364 C C . VAL A 1 180 ? -16.114 -6.046 -2.573 1.00 41.06 180 VAL A C 1
ATOM 1366 O O . VAL A 1 180 ? -15.236 -5.955 -1.718 1.00 41.06 180 VAL A O 1
ATOM 1369 N N . LYS A 1 181 ? -17.416 -5.908 -2.316 1.00 36.28 181 LYS A N 1
ATOM 1370 C CA . LYS A 1 181 ? -18.003 -5.871 -0.973 1.00 36.28 181 LYS A CA 1
ATOM 1371 C C . LYS A 1 181 ? -18.670 -7.205 -0.684 1.00 36.28 181 LYS A C 1
ATOM 1373 O O . LYS A 1 181 ? -19.283 -7.743 -1.636 1.00 36.28 181 LYS A O 1
#

Secondary structure (DSSP, 8-state):
-PPPP-EEEEEEEEEEEEEEEEETTEEEEEEEEEEEEEEEEEEEE-TT--B-GGG-BGGGG--EE---S-EEEEEEEEETTEEEEEPPPEEEETTEEEEEETTTEEEEEESSS-EEPP-SEE-TTS-EEEEGGGT--SSEEEEEEEEEEE---TTS--EEEEEEEEEEEETTEEEEEEEE-

Foldseek 3Di:
DQADWADKAKAKDFDKDWDWDQDPVGIDIDIATFFIWMWMAIADFDPPKDADAQRRIPCPPPRHDHGQAWKKKWKFKDFPPHTQDTFFIWTAHRFKIWTQAPVPGIDIDGNRDIDTTHADDAHPVRRHGHGCVSGPDAWHKMKIKMWMWGDDDPPDDIDIDIWIWIFGQHSHGTGDIDTDD

Sequence (181 aa):
MTREVLDSATRVFKVLKTGTRSGPDGTESYTYTDGLTIDAIVGLFSPSERAQENGGHTLDNLGLIPVTSDYTFKMTIKKGSTTQYVMPTVTVSGLDASWSSTFSGTQTGKANGWLGMPGTGLNDQSTEYLKKDDFYDDSGCYSFEIEITNQFYVGDTASTYTLATVGNLIGMKMTQLKMVK